Protein AF-A0A2U0DMU9-F1 (afdb_monomer_lite)

pLDDT: mean 83.04, std 21.45, range [29.52, 97.5]

Radius of gyration: 22.38 Å; chains: 1; bounding box: 62×40×56 Å

Structure (mmCIF, N/CA/C/O backbone):
data_AF-A0A2U0DMU9-F1
#
_entry.id   AF-A0A2U0DMU9-F1
#
loop_
_atom_site.group_PDB
_atom_site.id
_atom_site.type_symbol
_atom_site.label_atom_id
_atom_site.label_alt_id
_atom_site.label_comp_id
_atom_site.label_asym_id
_atom_site.label_entity_id
_atom_site.label_seq_id
_atom_site.pdbx_PDB_ins_code
_atom_site.Cartn_x
_atom_site.Cartn_y
_atom_site.Cartn_z
_atom_site.occupancy
_atom_site.B_iso_or_equiv
_atom_site.auth_seq_id
_atom_site.auth_comp_id
_atom_site.auth_asym_id
_atom_site.auth_atom_id
_atom_site.pdbx_PDB_model_num
ATOM 1 N N . GLY A 1 1 ? 37.011 -25.605 -35.770 1.00 35.56 1 GLY A N 1
ATOM 2 C CA . GLY A 1 1 ? 36.265 -25.852 -34.525 1.00 35.56 1 GLY A CA 1
ATOM 3 C C . GLY A 1 1 ? 36.985 -25.134 -33.415 1.00 35.56 1 GLY A C 1
ATOM 4 O O . GLY A 1 1 ? 38.163 -25.400 -33.237 1.00 35.56 1 GLY A O 1
ATOM 5 N N . TYR A 1 2 ? 36.335 -24.171 -32.766 1.00 34.22 2 TYR A N 1
ATOM 6 C CA . TYR A 1 2 ? 36.940 -23.423 -31.664 1.00 34.22 2 TYR A CA 1
ATOM 7 C C . TYR A 1 2 ? 36.735 -24.189 -30.354 1.00 34.22 2 TYR A C 1
ATOM 9 O O . TYR A 1 2 ? 35.626 -24.625 -30.053 1.00 34.22 2 TYR A O 1
ATOM 17 N N . ASP A 1 3 ? 37.831 -24.397 -29.630 1.00 36.53 3 ASP A N 1
ATOM 18 C CA . ASP A 1 3 ? 37.903 -25.133 -28.372 1.00 36.53 3 ASP A CA 1
ATOM 19 C C . ASP A 1 3 ? 37.409 -24.248 -27.211 1.00 36.53 3 ASP A C 1
ATOM 21 O O . ASP A 1 3 ? 38.023 -23.239 -26.862 1.00 36.53 3 ASP A O 1
ATOM 25 N N . TYR A 1 4 ? 36.263 -24.615 -26.631 1.00 40.12 4 TYR A N 1
ATOM 26 C CA . TYR A 1 4 ? 35.601 -23.903 -25.530 1.00 40.12 4 TYR A CA 1
ATOM 27 C C . TYR A 1 4 ? 36.125 -24.300 -24.132 1.00 40.12 4 TYR A C 1
ATOM 29 O O . TYR A 1 4 ? 35.563 -23.880 -23.114 1.00 40.12 4 TYR A O 1
ATOM 37 N N . SER A 1 5 ? 37.196 -25.094 -24.035 1.00 41.69 5 SER A N 1
ATOM 38 C CA . SER A 1 5 ? 37.682 -25.619 -22.749 1.00 41.69 5 SER A CA 1
ATOM 39 C C . SER A 1 5 ? 38.296 -24.556 -21.819 1.00 41.69 5 SER A C 1
ATOM 41 O O . SER A 1 5 ? 38.184 -24.680 -20.596 1.00 41.69 5 SER A O 1
ATOM 43 N N . CYS A 1 6 ? 38.843 -23.456 -22.350 1.00 39.09 6 CYS A N 1
ATOM 44 C CA . CYS A 1 6 ? 39.492 -22.415 -21.536 1.00 39.09 6 CYS A CA 1
ATOM 45 C C . CYS A 1 6 ? 38.524 -21.423 -20.854 1.00 39.09 6 CYS A C 1
ATOM 47 O O . CYS A 1 6 ? 38.849 -20.882 -19.795 1.00 39.09 6 CYS A O 1
ATOM 49 N N . ILE A 1 7 ? 37.314 -21.208 -21.388 1.00 41.78 7 ILE A N 1
ATOM 50 C CA . ILE A 1 7 ? 36.346 -20.240 -20.821 1.00 41.78 7 ILE A CA 1
ATOM 51 C C . ILE A 1 7 ? 35.719 -20.782 -19.524 1.00 41.78 7 ILE A C 1
ATOM 53 O O . ILE A 1 7 ? 35.515 -20.045 -18.554 1.00 41.78 7 ILE A O 1
ATOM 57 N N . ASN A 1 8 ? 35.514 -22.100 -19.446 1.00 35.72 8 ASN A N 1
ATOM 58 C CA . ASN A 1 8 ? 34.919 -22.744 -18.275 1.00 35.72 8 ASN A CA 1
ATOM 59 C C . ASN A 1 8 ? 35.815 -22.708 -17.025 1.00 35.72 8 ASN A C 1
ATOM 61 O O . ASN A 1 8 ? 35.301 -22.758 -15.904 1.00 35.72 8 ASN A O 1
ATOM 65 N N . HIS A 1 9 ? 37.139 -22.585 -17.177 1.00 34.91 9 HIS A N 1
ATOM 66 C CA . HIS A 1 9 ? 38.048 -22.537 -16.027 1.00 34.91 9 HIS A CA 1
ATOM 67 C C . HIS A 1 9 ? 38.141 -21.133 -15.402 1.00 34.91 9 HIS A C 1
ATOM 69 O O . HIS A 1 9 ? 38.275 -21.010 -14.182 1.00 34.91 9 HIS A O 1
ATOM 75 N N . PHE A 1 10 ? 37.992 -20.069 -16.202 1.00 32.53 10 PHE A N 1
ATOM 76 C CA . PHE A 1 10 ? 38.046 -18.688 -15.704 1.00 32.53 10 PHE A CA 1
ATOM 77 C C . PHE A 1 10 ? 36.737 -18.267 -15.010 1.00 32.53 10 PHE A C 1
ATOM 79 O O . PHE A 1 10 ? 36.776 -17.669 -13.931 1.00 32.53 10 PHE A O 1
ATOM 86 N N . CYS A 1 11 ? 35.576 -18.677 -15.541 1.00 35.28 11 CYS A N 1
ATOM 87 C CA . CYS A 1 11 ? 34.280 -18.428 -14.894 1.00 35.28 11 CYS A CA 1
ATOM 88 C C . CYS A 1 11 ? 34.120 -19.168 -13.554 1.00 35.28 11 CYS A C 1
ATOM 90 O O . CYS A 1 11 ? 33.523 -18.620 -12.628 1.00 35.28 11 CYS A O 1
ATOM 92 N N . ARG A 1 12 ? 34.706 -20.366 -13.395 1.00 33.47 12 ARG A N 1
ATOM 93 C CA . ARG A 1 12 ? 34.599 -21.150 -12.146 1.00 33.47 12 ARG A CA 1
ATOM 94 C C . ARG A 1 12 ? 35.494 -20.668 -11.002 1.00 33.47 12 ARG A C 1
ATOM 96 O O . ARG A 1 12 ? 35.211 -20.992 -9.849 1.00 33.47 12 ARG A O 1
ATOM 103 N N . ARG A 1 13 ? 36.568 -19.916 -11.277 1.00 31.23 13 ARG A N 1
ATOM 104 C CA . ARG A 1 13 ? 37.437 -19.368 -10.215 1.00 31.23 13 ARG A CA 1
ATOM 105 C C . ARG A 1 13 ? 36.898 -18.057 -9.644 1.00 31.23 13 ARG A C 1
ATOM 107 O O . ARG A 1 13 ? 36.863 -17.919 -8.424 1.00 31.23 13 ARG A O 1
ATOM 114 N N . LYS A 1 14 ? 36.365 -17.152 -10.477 1.00 32.75 14 LYS A N 1
ATOM 115 C CA . LYS A 1 14 ? 35.711 -15.930 -9.969 1.00 32.75 14 LYS A CA 1
ATOM 116 C C . LYS A 1 14 ? 34.380 -16.197 -9.262 1.00 32.75 14 LYS A C 1
ATOM 118 O O . LYS A 1 14 ? 34.041 -15.436 -8.368 1.00 32.75 14 LYS A O 1
ATOM 123 N N . SER A 1 15 ? 33.678 -17.288 -9.581 1.00 35.97 15 SER A N 1
ATOM 124 C CA . SER A 1 15 ? 32.441 -17.669 -8.883 1.00 35.97 15 SER A CA 1
ATOM 125 C C . SER A 1 15 ? 32.665 -18.379 -7.543 1.00 35.97 15 SER A C 1
ATOM 127 O O . SER A 1 15 ? 31.708 -18.599 -6.817 1.00 35.97 15 SER A O 1
ATOM 129 N N . ARG A 1 16 ? 33.892 -18.796 -7.201 1.00 30.25 16 ARG A N 1
ATOM 130 C CA . ARG A 1 16 ? 34.174 -19.438 -5.901 1.00 30.25 16 ARG A CA 1
ATOM 131 C C . ARG A 1 16 ? 34.699 -18.459 -4.860 1.00 30.25 16 ARG A C 1
ATOM 133 O O . ARG A 1 16 ? 34.410 -18.634 -3.682 1.00 30.25 16 ARG A O 1
ATOM 140 N N . GLN A 1 17 ? 35.408 -17.414 -5.283 1.00 30.95 17 GLN A N 1
ATOM 141 C CA . GLN A 1 17 ? 35.994 -16.443 -4.357 1.00 30.95 17 GLN A CA 1
ATOM 142 C C . GLN A 1 17 ? 34.991 -15.379 -3.882 1.00 30.95 17 GLN A C 1
ATOM 144 O O . GLN A 1 17 ? 35.136 -14.859 -2.784 1.00 30.95 17 GLN A O 1
ATOM 149 N N . SER A 1 18 ? 33.929 -15.111 -4.651 1.00 33.50 18 SER A N 1
ATOM 150 C CA . SER A 1 18 ? 32.821 -14.235 -4.235 1.00 33.50 18 SER A CA 1
ATOM 151 C C . SER A 1 18 ? 31.743 -14.940 -3.401 1.00 33.50 18 SER A C 1
ATOM 153 O O . SER A 1 18 ? 30.932 -14.269 -2.775 1.00 33.50 18 SER A O 1
ATOM 155 N N . PHE A 1 19 ? 31.745 -16.276 -3.340 1.00 33.12 19 PHE A N 1
ATOM 156 C CA . PHE A 1 19 ? 30.762 -17.056 -2.575 1.00 33.12 19 PHE A CA 1
ATOM 157 C C . PHE A 1 19 ? 31.240 -17.466 -1.175 1.00 33.12 19 PHE A C 1
ATOM 159 O O . PHE A 1 19 ? 30.436 -17.922 -0.368 1.00 33.12 19 PHE A O 1
ATOM 166 N N . GLN A 1 20 ? 32.524 -17.290 -0.846 1.00 29.52 20 GLN A N 1
ATOM 167 C CA . GLN A 1 20 ? 33.054 -17.660 0.475 1.00 29.52 20 GLN A CA 1
ATOM 168 C C . GLN A 1 20 ? 32.792 -16.625 1.584 1.00 29.52 20 GLN A C 1
ATOM 170 O O . GLN A 1 20 ? 33.013 -16.948 2.747 1.00 29.52 20 GLN A O 1
ATOM 175 N N . ASN A 1 21 ? 32.240 -15.452 1.253 1.00 29.77 21 ASN A N 1
ATOM 176 C CA . ASN A 1 21 ? 31.823 -14.440 2.235 1.00 29.77 21 ASN A CA 1
ATOM 177 C C . ASN A 1 21 ? 30.310 -14.423 2.517 1.00 29.77 21 ASN A C 1
ATOM 179 O O . ASN A 1 21 ? 29.848 -13.583 3.278 1.00 29.77 21 ASN A O 1
ATOM 183 N N . ILE A 1 22 ? 29.529 -15.362 1.971 1.00 39.53 22 ILE A N 1
ATOM 184 C CA . ILE A 1 22 ? 28.101 -15.506 2.300 1.00 39.53 22 ILE A CA 1
ATOM 185 C C . ILE A 1 22 ? 27.974 -16.537 3.433 1.00 39.53 22 ILE A C 1
ATOM 187 O O . ILE A 1 22 ? 27.483 -17.648 3.254 1.00 39.53 22 ILE A O 1
ATOM 191 N N . LYS A 1 23 ? 28.527 -16.190 4.599 1.00 29.75 23 LYS A N 1
ATOM 192 C CA . LYS A 1 23 ? 28.320 -16.899 5.876 1.00 29.75 23 LYS A CA 1
ATOM 193 C C . LYS A 1 23 ? 27.474 -16.076 6.855 1.00 29.75 23 LYS A C 1
ATOM 195 O O . LYS A 1 23 ? 27.536 -16.290 8.057 1.00 29.75 23 LYS A O 1
ATOM 200 N N . GLU A 1 24 ? 26.642 -15.191 6.330 1.00 37.12 24 GLU A N 1
ATOM 201 C CA . GLU A 1 24 ? 25.492 -14.639 7.036 1.00 37.12 24 GLU A CA 1
ATOM 202 C C . GLU A 1 24 ? 24.273 -15.052 6.222 1.00 37.12 24 GLU A C 1
ATOM 204 O O . GLU A 1 24 ? 24.233 -14.852 5.006 1.00 37.12 24 GLU A O 1
ATOM 209 N N . VAL A 1 25 ? 23.323 -15.735 6.854 1.00 36.03 25 VAL A N 1
ATOM 210 C CA . VAL A 1 25 ? 22.085 -16.170 6.208 1.00 36.03 25 VAL A CA 1
ATOM 211 C C . VAL A 1 25 ? 21.267 -14.913 5.916 1.00 36.03 25 VAL A C 1
ATOM 213 O O . VAL A 1 25 ? 20.455 -14.483 6.725 1.00 36.03 25 VAL A O 1
ATOM 216 N N . GLY A 1 26 ? 21.539 -14.276 4.779 1.00 36.50 26 GLY A N 1
ATOM 217 C CA . GLY A 1 26 ? 20.763 -13.153 4.275 1.00 36.50 26 GLY A CA 1
ATOM 218 C C . GLY A 1 26 ? 19.393 -13.657 3.845 1.00 36.50 26 GLY A C 1
ATOM 219 O O . GLY A 1 26 ? 19.214 -14.077 2.702 1.00 36.50 26 GLY A O 1
ATOM 220 N N . PHE A 1 27 ? 18.436 -13.665 4.772 1.00 47.06 27 PHE A N 1
ATOM 221 C CA . PHE A 1 27 ? 17.029 -13.880 4.460 1.00 47.06 27 PHE A CA 1
ATOM 222 C C . PHE A 1 27 ? 16.560 -12.738 3.553 1.00 47.06 27 PHE A C 1
ATOM 224 O O . PHE A 1 27 ? 16.610 -11.569 3.931 1.00 47.06 27 PHE A O 1
ATOM 231 N N . LEU A 1 28 ? 16.142 -13.068 2.329 1.00 43.94 28 LEU A N 1
ATOM 232 C CA . LEU A 1 28 ? 15.585 -12.077 1.414 1.00 43.94 28 LEU A CA 1
ATOM 233 C C . LEU A 1 28 ? 14.211 -11.639 1.944 1.00 43.94 28 LEU A C 1
ATOM 235 O O . LEU A 1 28 ? 13.359 -12.509 2.163 1.00 43.94 28 LEU A O 1
ATOM 239 N N . PRO A 1 29 ? 13.968 -10.328 2.129 1.00 55.81 29 PRO A N 1
ATOM 240 C CA . PRO A 1 29 ? 12.657 -9.836 2.519 1.00 55.81 29 PRO A CA 1
ATOM 241 C C . PRO A 1 29 ? 11.646 -10.268 1.462 1.00 55.81 29 PRO A C 1
ATOM 243 O O . PRO A 1 29 ? 11.764 -9.938 0.280 1.00 55.81 29 PRO A O 1
ATOM 246 N N . THR A 1 30 ? 10.683 -11.077 1.882 1.00 67.75 30 THR A N 1
ATOM 247 C CA . THR A 1 30 ? 9.668 -11.633 0.994 1.00 67.75 30 THR A CA 1
ATOM 248 C C . THR A 1 30 ? 8.505 -10.658 0.976 1.00 67.75 30 THR A C 1
ATOM 250 O O . THR A 1 30 ? 7.847 -10.431 1.989 1.00 67.75 30 THR A O 1
ATOM 253 N N . MET A 1 31 ? 8.320 -10.023 -0.176 1.00 73.56 31 MET A N 1
ATOM 254 C CA . MET A 1 31 ? 7.371 -8.938 -0.379 1.00 73.56 31 MET A CA 1
ATOM 255 C C . MET A 1 31 ? 6.352 -9.389 -1.429 1.00 73.56 31 MET A C 1
ATOM 257 O O . MET A 1 31 ? 6.730 -9.956 -2.455 1.00 73.56 31 MET A O 1
ATOM 261 N N . THR A 1 32 ? 5.065 -9.180 -1.168 1.00 81.00 32 THR A N 1
ATOM 262 C CA . THR A 1 32 ? 3.963 -9.608 -2.036 1.00 81.00 32 THR A CA 1
ATOM 263 C C . THR A 1 32 ? 3.074 -8.433 -2.409 1.00 81.00 32 THR A C 1
ATOM 265 O O . THR A 1 32 ? 2.919 -7.490 -1.644 1.00 81.00 32 THR A O 1
ATOM 268 N N . THR A 1 33 ? 2.452 -8.481 -3.580 1.00 85.88 33 THR A N 1
ATOM 269 C CA . THR A 1 33 ? 1.423 -7.505 -3.950 1.00 85.88 33 THR A CA 1
ATOM 270 C C . THR A 1 33 ? 0.041 -8.044 -3.572 1.00 85.88 33 THR A C 1
ATOM 272 O O . THR A 1 33 ? -0.258 -9.186 -3.937 1.00 85.88 33 THR A O 1
ATOM 275 N N . PRO A 1 34 ? -0.836 -7.259 -2.923 1.00 86.06 34 PRO A N 1
ATOM 276 C CA . PRO A 1 34 ? -2.145 -7.750 -2.483 1.00 86.06 34 PRO A CA 1
ATOM 277 C C . PRO A 1 34 ? -3.110 -7.999 -3.648 1.00 86.06 34 PRO A C 1
ATOM 279 O O . PRO A 1 34 ? -3.974 -8.872 -3.576 1.00 86.06 34 PRO A O 1
ATOM 282 N N . ASN A 1 35 ? -2.961 -7.246 -4.742 1.00 91.19 35 ASN A N 1
ATOM 283 C CA . ASN A 1 35 ? -3.812 -7.377 -5.921 1.00 91.19 35 ASN A CA 1
ATOM 284 C C . ASN A 1 35 ? -3.177 -8.273 -7.002 1.00 91.19 35 ASN A C 1
ATOM 286 O O . ASN A 1 35 ? -1.952 -8.259 -7.169 1.00 91.19 35 ASN A O 1
ATOM 290 N N . PRO A 1 36 ? -3.982 -9.021 -7.781 1.00 90.81 36 PRO A N 1
ATOM 291 C CA . PRO A 1 36 ? -3.480 -9.866 -8.861 1.00 90.81 36 PRO A CA 1
ATOM 292 C C . PRO A 1 36 ? -2.861 -9.033 -9.991 1.00 90.81 36 PRO A C 1
ATOM 294 O O . PRO A 1 36 ? -3.484 -8.099 -10.511 1.00 90.81 36 PRO A O 1
ATOM 297 N N . ARG A 1 37 ? -1.642 -9.407 -10.391 1.00 91.62 37 ARG A N 1
ATOM 298 C CA . ARG A 1 37 ? -0.903 -8.770 -11.488 1.00 91.62 37 ARG A CA 1
ATOM 299 C C . ARG A 1 37 ? -1.407 -9.234 -12.850 1.00 91.62 37 ARG A C 1
ATOM 301 O O . ARG A 1 37 ? -1.797 -10.390 -13.011 1.00 91.62 37 ARG A O 1
ATOM 308 N N . ASP A 1 38 ? -1.337 -8.345 -13.835 1.00 94.38 38 ASP A N 1
ATOM 309 C CA . ASP A 1 38 ? -1.658 -8.652 -15.228 1.00 94.38 38 ASP A CA 1
ATOM 310 C C . ASP A 1 38 ? -0.393 -8.641 -16.089 1.00 94.38 38 ASP A C 1
ATOM 312 O O . ASP A 1 38 ? 0.053 -7.604 -16.583 1.00 94.38 38 ASP A O 1
ATOM 316 N N . LEU A 1 39 ? 0.197 -9.824 -16.269 1.00 94.56 39 LEU A N 1
ATOM 317 C CA . LEU A 1 39 ? 1.423 -9.982 -17.052 1.00 94.56 39 LEU A CA 1
ATOM 318 C C . LEU A 1 39 ? 1.210 -9.720 -18.547 1.00 94.56 39 LEU A C 1
ATOM 320 O O . LEU A 1 39 ? 2.156 -9.331 -19.235 1.00 94.56 39 LEU A O 1
ATOM 324 N N . HIS A 1 40 ? -0.008 -9.918 -19.058 1.00 96.12 40 HIS A N 1
ATOM 325 C CA . HIS A 1 40 ? -0.306 -9.666 -20.463 1.00 96.12 40 HIS A CA 1
ATOM 326 C C . HIS A 1 40 ? -0.283 -8.162 -20.740 1.00 96.12 40 HIS A C 1
ATOM 328 O O . HIS A 1 40 ? 0.478 -7.703 -21.595 1.00 96.12 40 HIS A O 1
ATOM 334 N N . ASN A 1 41 ? -1.026 -7.386 -19.948 1.00 96.12 41 ASN A N 1
ATOM 335 C CA . ASN A 1 41 ? -1.024 -5.929 -20.054 1.00 96.12 41 ASN A CA 1
ATOM 336 C C . ASN A 1 41 ? 0.348 -5.328 -19.719 1.00 96.12 41 ASN A C 1
ATOM 338 O O . ASN A 1 41 ? 0.814 -4.448 -20.444 1.00 96.12 41 ASN A O 1
ATOM 342 N N . ALA A 1 42 ? 1.053 -5.855 -18.711 1.00 96.25 42 ALA A N 1
ATOM 343 C CA . ALA A 1 42 ? 2.416 -5.421 -18.400 1.00 96.25 42 ALA A CA 1
ATOM 344 C C . ALA A 1 42 ? 3.363 -5.604 -19.601 1.00 96.25 42 ALA A C 1
ATOM 346 O O . ALA A 1 42 ? 4.168 -4.721 -19.897 1.00 96.25 42 ALA A O 1
ATOM 347 N N . SER A 1 43 ? 3.239 -6.718 -20.333 1.00 96.88 43 SER A N 1
ATOM 348 C CA . SER A 1 43 ? 4.043 -6.987 -21.535 1.00 96.88 43 SER A CA 1
ATOM 349 C C . SER A 1 43 ? 3.718 -6.020 -22.678 1.00 96.88 43 SER A C 1
ATOM 351 O O . SER A 1 43 ? 4.625 -5.538 -23.358 1.00 96.88 43 SER A O 1
ATOM 353 N N . LEU A 1 44 ? 2.434 -5.698 -22.880 1.00 97.50 44 LEU A N 1
ATOM 354 C CA . LEU A 1 44 ? 1.998 -4.714 -23.877 1.00 97.50 44 LEU A CA 1
ATOM 355 C C . LEU A 1 44 ? 2.543 -3.314 -23.560 1.00 97.50 44 LEU A C 1
ATOM 357 O O . LEU A 1 44 ? 3.081 -2.644 -24.445 1.00 97.50 44 LEU A O 1
ATOM 361 N N . PHE A 1 45 ? 2.467 -2.889 -22.296 1.00 97.19 45 PHE A N 1
ATOM 362 C CA . PHE A 1 45 ? 3.029 -1.612 -21.856 1.00 97.19 45 PHE A CA 1
ATOM 363 C C . PHE A 1 45 ? 4.552 -1.578 -21.967 1.00 97.19 45 PHE A C 1
ATOM 365 O O . PHE A 1 45 ? 5.102 -0.567 -22.396 1.00 97.19 45 PHE A O 1
ATOM 372 N N . LEU A 1 46 ? 5.233 -2.691 -21.688 1.00 97.44 46 LEU A N 1
ATOM 373 C CA . LEU A 1 46 ? 6.682 -2.788 -21.853 1.00 97.44 46 LEU A CA 1
ATOM 374 C C . LEU A 1 46 ? 7.092 -2.553 -23.308 1.00 97.44 46 LEU A C 1
ATOM 376 O O . LEU A 1 46 ? 7.998 -1.764 -23.576 1.00 97.44 46 LEU A O 1
ATOM 380 N N . MET A 1 47 ? 6.404 -3.202 -24.252 1.00 97.19 47 MET A N 1
ATOM 381 C CA . MET A 1 47 ? 6.660 -3.004 -25.681 1.00 97.19 47 MET A CA 1
ATOM 382 C C . MET A 1 47 ? 6.439 -1.551 -26.100 1.00 97.19 47 MET A C 1
ATOM 384 O O . MET A 1 47 ? 7.260 -0.999 -26.839 1.00 97.19 47 MET A O 1
ATOM 388 N N . LYS A 1 48 ? 5.367 -0.919 -25.609 1.00 97.00 48 LYS A N 1
ATOM 389 C CA . LYS A 1 48 ? 5.074 0.492 -25.874 1.00 97.00 48 LYS A CA 1
ATOM 390 C C . LYS A 1 48 ? 6.196 1.407 -25.366 1.00 97.00 48 LYS A C 1
ATOM 392 O O . LYS A 1 48 ? 6.759 2.159 -26.157 1.00 97.00 48 LYS A O 1
ATOM 397 N N . GLU A 1 49 ? 6.560 1.303 -24.090 1.00 95.62 49 GLU A N 1
ATOM 398 C CA . GLU A 1 49 ? 7.575 2.151 -23.445 1.00 95.62 49 GLU A CA 1
ATOM 399 C C . GLU A 1 49 ? 8.958 2.013 -24.096 1.00 95.62 49 GLU A C 1
ATOM 401 O O . GLU A 1 49 ? 9.635 3.008 -24.365 1.00 95.62 49 GLU A O 1
ATOM 406 N N . ILE A 1 50 ? 9.373 0.778 -24.409 1.00 95.75 50 ILE A N 1
ATOM 407 C CA . ILE A 1 50 ? 10.634 0.531 -25.122 1.00 95.75 50 ILE A CA 1
ATOM 408 C C . ILE A 1 50 ? 10.593 1.186 -26.506 1.00 95.75 50 ILE A C 1
ATOM 410 O O . ILE A 1 50 ? 11.532 1.891 -26.875 1.00 95.75 50 ILE A O 1
ATOM 414 N N . SER A 1 51 ? 9.508 0.987 -27.260 1.00 95.94 51 SER A N 1
ATOM 415 C CA . SER A 1 51 ? 9.370 1.552 -28.607 1.00 95.94 51 SER A CA 1
ATOM 416 C C . SER A 1 51 ? 9.430 3.081 -28.587 1.00 95.94 51 SER A C 1
ATOM 418 O O . SER A 1 51 ? 10.158 3.678 -29.379 1.00 95.94 51 SER A O 1
ATOM 420 N N . GLU A 1 52 ? 8.724 3.724 -27.652 1.00 95.50 52 GLU A N 1
ATOM 421 C CA . GLU A 1 52 ? 8.731 5.183 -27.498 1.00 95.50 52 GLU A CA 1
ATOM 422 C C . GLU A 1 52 ? 10.126 5.730 -27.179 1.00 95.50 52 GLU A C 1
ATOM 424 O O . GLU A 1 52 ? 10.564 6.716 -27.783 1.00 95.50 52 GLU A O 1
ATOM 429 N N . LYS A 1 53 ? 10.854 5.082 -26.264 1.00 94.81 53 LYS A N 1
ATOM 430 C CA . LYS A 1 53 ? 12.217 5.487 -25.900 1.00 94.81 53 LYS A CA 1
ATOM 431 C C . LYS A 1 53 ? 13.197 5.331 -27.064 1.00 94.81 53 LYS A C 1
ATOM 433 O O . LYS A 1 53 ? 13.992 6.239 -27.311 1.00 94.81 53 LYS A O 1
ATOM 438 N N . LEU A 1 54 ? 13.086 4.250 -27.840 1.00 94.19 54 LEU A N 1
ATOM 439 C CA . LEU A 1 54 ? 13.901 4.040 -29.042 1.00 94.19 54 LEU A CA 1
ATOM 440 C C . LEU 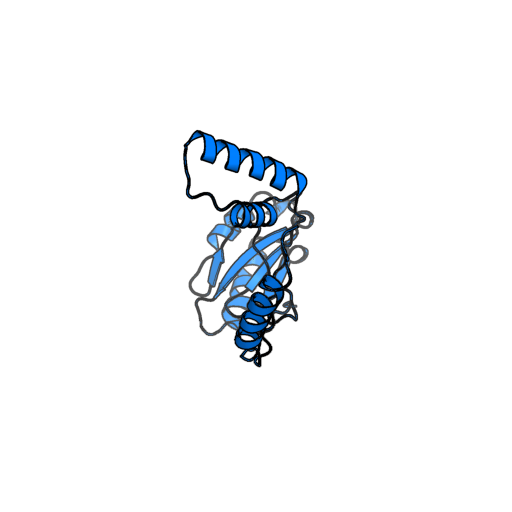A 1 54 ? 13.633 5.100 -30.119 1.00 94.19 54 LEU A C 1
ATOM 442 O O . LEU A 1 54 ? 14.581 5.646 -30.684 1.00 94.19 54 LEU A O 1
ATOM 446 N N . ILE A 1 55 ? 12.364 5.447 -30.369 1.00 96.31 55 ILE A N 1
ATOM 447 C CA . ILE A 1 55 ? 11.988 6.514 -31.317 1.00 96.31 55 ILE A CA 1
ATOM 448 C C . ILE A 1 55 ? 12.606 7.855 -30.899 1.00 96.31 55 ILE A C 1
ATOM 450 O O . ILE A 1 55 ? 13.099 8.606 -31.742 1.00 96.31 55 ILE A O 1
ATOM 454 N N . ARG A 1 56 ? 12.634 8.139 -29.592 1.00 96.25 56 ARG A N 1
ATOM 455 C CA . ARG A 1 56 ? 13.252 9.348 -29.021 1.00 96.25 56 ARG A CA 1
ATOM 456 C C . ARG A 1 56 ? 14.784 9.307 -28.994 1.00 96.25 56 ARG A C 1
ATOM 458 O O . ARG A 1 56 ? 15.392 10.297 -28.594 1.00 96.25 56 ARG A O 1
ATOM 465 N N . LYS A 1 57 ? 15.409 8.204 -29.42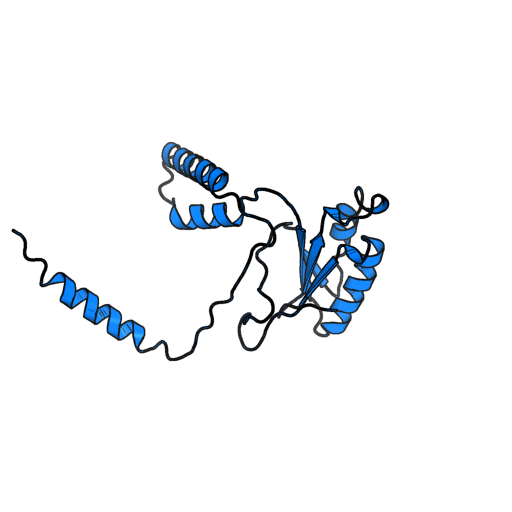8 1.00 93.44 57 LYS A N 1
ATOM 466 C CA . LYS A 1 57 ? 16.859 7.953 -29.325 1.00 93.44 57 LYS A CA 1
ATOM 467 C C . LYS A 1 57 ? 17.381 8.070 -27.885 1.00 93.44 57 LYS A C 1
ATOM 469 O O . LYS A 1 57 ? 18.530 8.454 -27.666 1.00 93.44 57 LYS A O 1
ATOM 474 N N . ASP A 1 58 ? 16.534 7.744 -26.910 1.00 91.00 58 ASP A N 1
ATOM 475 C CA . ASP A 1 58 ? 16.931 7.616 -25.511 1.00 91.00 58 ASP A CA 1
ATOM 476 C C . ASP A 1 58 ? 17.700 6.300 -25.355 1.00 91.00 58 ASP A C 1
ATOM 478 O O . ASP A 1 58 ? 17.120 5.220 -25.423 1.00 91.00 58 ASP A O 1
ATOM 482 N N . ASN A 1 59 ? 19.019 6.387 -25.182 1.00 84.75 59 ASN A N 1
ATOM 483 C CA . ASN A 1 59 ? 19.888 5.218 -25.031 1.00 84.75 59 ASN A CA 1
ATOM 484 C C . ASN A 1 59 ? 20.013 4.745 -23.572 1.00 84.75 59 ASN A C 1
ATOM 486 O O . ASN A 1 59 ? 20.674 3.741 -23.316 1.00 84.75 59 ASN A O 1
ATOM 490 N N . ALA A 1 60 ? 19.388 5.433 -22.608 1.00 89.00 60 ALA A N 1
ATOM 491 C CA . ALA A 1 60 ? 19.462 5.100 -21.184 1.00 89.00 60 ALA A CA 1
ATOM 492 C C . ALA A 1 60 ? 18.409 4.056 -20.749 1.00 89.00 60 ALA A C 1
ATOM 494 O O . ALA A 1 60 ? 18.047 3.968 -19.574 1.00 89.00 60 ALA A O 1
ATOM 495 N N . ILE A 1 61 ? 17.886 3.258 -21.686 1.00 88.44 61 ILE A N 1
ATOM 496 C CA . ILE A 1 61 ? 16.857 2.254 -21.399 1.00 88.44 61 ILE A CA 1
ATOM 497 C C . ILE A 1 61 ? 17.478 1.079 -20.640 1.00 88.44 61 ILE A C 1
ATOM 499 O O . ILE A 1 61 ? 18.421 0.450 -21.115 1.00 88.44 61 ILE A O 1
ATOM 503 N N . ASN A 1 62 ? 16.881 0.720 -19.503 1.00 93.81 62 ASN A N 1
ATOM 504 C CA . ASN A 1 62 ? 17.108 -0.558 -18.833 1.00 93.81 62 ASN A CA 1
ATOM 505 C C . ASN A 1 62 ? 15.828 -1.413 -18.935 1.00 93.81 62 ASN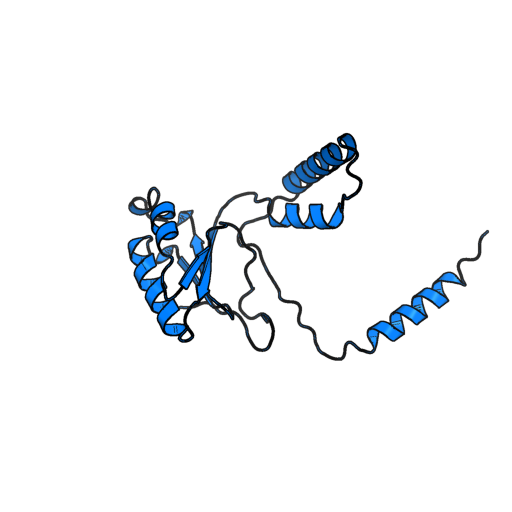 A C 1
ATOM 507 O O . ASN A 1 62 ? 14.942 -1.286 -18.083 1.00 93.81 62 ASN A O 1
ATOM 511 N N . PRO A 1 63 ? 15.700 -2.269 -19.970 1.00 92.06 63 PRO A N 1
ATOM 512 C CA . PRO A 1 63 ? 14.488 -3.055 -20.204 1.00 92.06 63 PRO A CA 1
ATOM 513 C C . PRO A 1 63 ? 14.138 -3.992 -19.048 1.00 92.06 63 PRO A C 1
ATOM 515 O O . PRO A 1 63 ? 12.964 -4.239 -18.794 1.00 92.06 63 PRO A O 1
ATOM 518 N N . HIS A 1 64 ? 15.145 -4.494 -18.330 1.00 94.44 64 HIS A N 1
ATOM 519 C CA . HIS A 1 64 ? 14.945 -5.406 -17.210 1.00 94.44 64 HIS A CA 1
ATOM 520 C C . HIS A 1 64 ? 14.245 -4.711 -16.036 1.00 94.44 64 HIS A C 1
ATOM 522 O O . HIS A 1 64 ? 13.201 -5.170 -15.579 1.00 94.44 64 HIS A O 1
ATOM 528 N N . THR A 1 65 ? 14.773 -3.570 -15.581 1.00 92.88 65 THR A N 1
ATOM 529 C CA . THR A 1 65 ? 14.145 -2.792 -14.499 1.00 92.88 65 THR A CA 1
ATOM 530 C C . THR A 1 65 ? 12.757 -2.300 -14.899 1.00 92.88 65 THR A C 1
ATOM 532 O O . THR A 1 65 ? 11.834 -2.336 -14.089 1.00 92.88 65 THR A O 1
ATOM 535 N N . LEU A 1 66 ? 12.590 -1.892 -16.160 1.00 94.25 66 LEU A N 1
ATOM 536 C CA . LEU A 1 66 ? 11.296 -1.469 -16.689 1.00 94.25 66 LEU A CA 1
ATOM 537 C C . LEU A 1 66 ? 10.264 -2.606 -16.654 1.00 94.25 66 LEU A C 1
ATOM 539 O O . LEU A 1 66 ? 9.143 -2.395 -16.197 1.00 94.25 66 LEU A O 1
ATOM 543 N N . ALA A 1 67 ? 10.649 -3.811 -17.083 1.00 95.19 67 ALA A N 1
ATOM 544 C CA . ALA A 1 67 ? 9.785 -4.985 -17.034 1.00 95.19 67 ALA A CA 1
ATOM 545 C C . ALA A 1 67 ? 9.366 -5.322 -15.597 1.00 95.19 67 ALA A C 1
ATOM 547 O O . ALA A 1 67 ? 8.181 -5.528 -15.343 1.00 95.19 67 ALA A O 1
ATOM 548 N N . LEU A 1 68 ? 10.312 -5.322 -14.650 1.00 92.38 68 LEU A N 1
ATOM 549 C CA . LEU A 1 68 ? 10.016 -5.582 -13.239 1.00 92.38 68 LEU A CA 1
ATOM 550 C C . LEU A 1 68 ? 9.036 -4.556 -12.662 1.00 92.38 68 LEU A C 1
ATOM 552 O O . LEU A 1 68 ? 8.051 -4.947 -12.039 1.00 92.38 68 LEU A O 1
ATOM 556 N N . ASN A 1 69 ? 9.258 -3.268 -12.929 1.00 91.31 69 ASN A N 1
ATOM 557 C CA . ASN A 1 69 ? 8.365 -2.209 -12.467 1.00 91.31 69 ASN A CA 1
ATOM 558 C C . ASN A 1 69 ? 6.950 -2.360 -13.050 1.00 91.31 69 ASN A C 1
ATOM 560 O O . ASN A 1 69 ? 5.961 -2.249 -12.330 1.00 91.31 69 ASN A O 1
ATOM 564 N N . LEU A 1 70 ? 6.831 -2.663 -14.346 1.00 94.06 70 LEU A N 1
ATOM 565 C CA . LEU A 1 70 ? 5.529 -2.858 -14.990 1.00 94.06 70 LEU A CA 1
ATOM 566 C C . LEU A 1 70 ? 4.794 -4.089 -14.457 1.00 94.06 70 LEU A C 1
ATOM 568 O O . LEU A 1 70 ? 3.589 -4.018 -14.231 1.00 94.06 70 LEU A O 1
ATOM 572 N N . ILE A 1 71 ? 5.499 -5.194 -14.201 1.00 92.38 71 ILE A N 1
ATOM 573 C CA . ILE A 1 71 ? 4.909 -6.382 -13.566 1.00 92.38 71 ILE A CA 1
ATOM 574 C C . ILE A 1 71 ? 4.387 -6.040 -12.169 1.00 92.38 71 ILE A C 1
ATOM 576 O O . ILE A 1 71 ? 3.298 -6.472 -11.796 1.00 92.38 71 ILE A O 1
ATOM 580 N N . GLN A 1 72 ? 5.148 -5.254 -11.407 1.00 88.44 72 GLN A N 1
ATOM 581 C CA . GLN A 1 72 ? 4.774 -4.853 -10.055 1.00 88.44 72 GLN A CA 1
ATOM 582 C C . GLN A 1 72 ? 3.600 -3.879 -10.031 1.00 88.44 72 GLN A C 1
ATOM 584 O O . GLN A 1 72 ? 2.779 -3.984 -9.133 1.00 88.44 72 GLN A O 1
ATOM 589 N N . THR A 1 73 ? 3.474 -2.977 -11.003 1.00 89.12 73 THR A N 1
ATOM 590 C CA . THR A 1 73 ? 2.468 -1.897 -10.986 1.00 89.12 73 THR A CA 1
ATOM 591 C C . THR A 1 73 ? 1.209 -2.201 -11.802 1.00 89.12 73 THR A C 1
ATOM 593 O O . THR A 1 73 ? 0.157 -1.612 -11.554 1.00 89.12 73 THR A O 1
ATOM 596 N N . THR A 1 74 ? 1.265 -3.139 -12.754 1.00 92.38 74 THR A N 1
ATOM 597 C CA . THR A 1 74 ? 0.111 -3.463 -13.608 1.00 92.38 74 THR A CA 1
ATOM 598 C C . THR A 1 74 ? -0.821 -4.456 -12.916 1.00 92.38 74 THR A C 1
ATOM 600 O O . THR A 1 74 ? -0.534 -5.652 -12.815 1.00 92.38 74 THR A O 1
ATOM 603 N N . THR A 1 75 ? -1.976 -3.964 -12.472 1.00 91.56 75 THR A N 1
ATOM 604 C CA . THR A 1 75 ? -3.035 -4.767 -11.845 1.00 91.56 75 THR A CA 1
ATOM 605 C C . THR A 1 75 ? -4.108 -5.188 -12.835 1.00 91.56 75 THR A C 1
ATOM 607 O O . THR A 1 75 ? -4.499 -4.419 -13.707 1.00 91.56 75 THR A O 1
ATOM 610 N N . SER A 1 76 ? -4.640 -6.399 -12.649 1.00 90.12 76 SER A N 1
ATOM 611 C CA . SER A 1 76 ? -5.838 -6.856 -13.367 1.00 90.12 76 SER A CA 1
ATOM 612 C C . SER A 1 76 ? -7.113 -6.278 -12.745 1.00 90.12 76 SER A C 1
ATOM 614 O O . SER A 1 76 ? -7.986 -5.761 -13.436 1.00 90.12 76 SER A O 1
ATOM 616 N N . ARG A 1 77 ? -7.222 -6.358 -11.416 1.00 90.38 77 ARG A N 1
ATOM 617 C CA . ARG A 1 77 ? -8.346 -5.826 -10.639 1.00 90.38 77 ARG A CA 1
ATOM 618 C C . ARG A 1 77 ? -7.867 -5.378 -9.268 1.00 90.38 77 ARG A C 1
ATOM 620 O O . ARG A 1 77 ? -6.934 -5.970 -8.725 1.00 90.38 77 ARG A O 1
ATOM 627 N N . LYS A 1 78 ? -8.536 -4.378 -8.699 1.00 90.62 78 LYS A N 1
ATOM 628 C CA . LYS A 1 78 ? -8.289 -3.908 -7.334 1.00 90.62 78 LYS A CA 1
ATOM 629 C C . LYS A 1 78 ? -9.275 -4.592 -6.393 1.00 90.62 78 LYS A C 1
ATOM 631 O O . LYS A 1 78 ? -10.461 -4.296 -6.436 1.00 90.62 78 LYS A O 1
ATOM 636 N N . ILE A 1 79 ? -8.781 -5.547 -5.611 1.00 93.44 79 ILE A N 1
ATOM 637 C CA . ILE A 1 79 ? -9.534 -6.250 -4.559 1.00 93.44 79 ILE A CA 1
ATOM 638 C C . ILE A 1 79 ? -9.308 -5.537 -3.226 1.00 93.44 79 ILE A C 1
ATOM 640 O O . ILE A 1 79 ? -10.242 -5.312 -2.457 1.00 93.44 79 ILE A O 1
ATOM 644 N N . PHE A 1 80 ? -8.053 -5.167 -2.983 1.00 94.19 80 PHE A N 1
ATOM 645 C CA . PHE A 1 80 ? -7.611 -4.457 -1.802 1.00 94.19 80 PHE A CA 1
ATOM 646 C C . PHE A 1 80 ? -7.079 -3.081 -2.183 1.00 94.19 80 PHE A C 1
ATOM 648 O O . PHE A 1 80 ? -6.463 -2.909 -3.240 1.00 94.19 80 PHE A O 1
ATOM 655 N N . PHE A 1 81 ? -7.293 -2.118 -1.300 1.00 94.00 81 PHE A N 1
ATOM 656 C CA . PHE A 1 81 ? -6.558 -0.866 -1.285 1.00 94.00 81 PHE A CA 1
ATOM 657 C C . PHE A 1 81 ? -5.614 -0.899 -0.092 1.00 94.00 81 PHE A C 1
ATOM 659 O O . PHE A 1 81 ? -6.060 -1.116 1.032 1.00 94.00 81 PHE A O 1
ATOM 666 N N . ASP A 1 82 ? -4.324 -0.730 -0.351 1.00 92.69 82 ASP A N 1
ATOM 667 C CA . ASP A 1 82 ? -3.321 -0.687 0.707 1.00 92.69 82 ASP A CA 1
ATOM 668 C C . ASP A 1 82 ? -3.076 0.751 1.172 1.00 92.69 82 ASP A C 1
ATOM 670 O O . ASP A 1 82 ? -2.850 1.652 0.354 1.00 92.69 82 ASP A O 1
ATOM 674 N N . LEU A 1 83 ? -3.121 0.937 2.488 1.00 94.31 83 LEU A N 1
ATOM 675 C CA . LEU A 1 83 ? -2.632 2.119 3.180 1.00 94.31 83 LEU A CA 1
ATOM 676 C C . LEU A 1 83 ? -1.309 1.769 3.846 1.00 94.31 83 LEU A C 1
ATOM 678 O O . LEU A 1 83 ? -1.245 0.799 4.601 1.00 94.31 83 LEU A O 1
ATOM 682 N N . ASP A 1 84 ? -0.294 2.589 3.605 1.00 94.12 84 ASP A N 1
ATOM 683 C CA . ASP A 1 84 ? 0.986 2.502 4.301 1.00 94.12 84 ASP A CA 1
ATOM 684 C C . ASP A 1 84 ? 1.029 3.587 5.379 1.00 94.12 84 ASP A C 1
ATOM 686 O O . ASP A 1 84 ? 0.835 4.769 5.073 1.00 94.12 84 ASP A O 1
ATOM 690 N N . ILE A 1 85 ? 1.172 3.177 6.639 1.00 95.56 85 ILE A N 1
ATOM 691 C CA . ILE A 1 85 ? 1.123 4.052 7.807 1.00 95.56 85 ILE A CA 1
ATOM 692 C C . ILE A 1 85 ? 2.488 4.055 8.486 1.00 95.56 85 ILE A C 1
ATOM 694 O O . ILE A 1 85 ? 2.849 3.100 9.178 1.00 95.56 85 ILE A O 1
ATOM 698 N N . ASP A 1 86 ? 3.215 5.157 8.343 1.00 95.44 86 ASP A N 1
ATOM 699 C CA . ASP A 1 86 ? 4.512 5.359 8.983 1.00 95.44 86 ASP A CA 1
ATOM 700 C C . ASP A 1 86 ? 4.336 5.984 10.368 1.00 95.44 86 ASP A C 1
ATOM 702 O O . ASP A 1 86 ? 3.646 6.994 10.533 1.00 95.44 86 ASP A O 1
ATOM 706 N N . PHE A 1 87 ? 4.972 5.407 11.390 1.00 96.62 87 PHE A N 1
ATOM 707 C CA . PHE A 1 87 ? 4.891 5.947 12.745 1.00 96.62 87 PHE A CA 1
ATOM 708 C C . PHE A 1 87 ? 5.867 7.102 12.946 1.00 96.62 87 PHE A C 1
ATOM 710 O O . PHE A 1 87 ? 7.059 7.003 12.655 1.00 96.62 87 PHE A O 1
ATOM 717 N N . ARG A 1 88 ? 5.359 8.200 13.508 1.00 96.19 88 ARG A N 1
ATOM 718 C CA . ARG A 1 88 ? 6.131 9.418 13.803 1.00 96.19 88 ARG A CA 1
ATOM 719 C C . ARG A 1 88 ? 6.544 9.520 15.268 1.00 96.19 88 ARG A C 1
ATOM 721 O O . ARG A 1 88 ? 7.452 10.277 15.611 1.00 96.19 88 ARG A O 1
ATOM 728 N N . ILE A 1 89 ? 5.917 8.724 16.131 1.00 95.44 89 ILE A N 1
ATOM 729 C CA . ILE A 1 89 ? 6.215 8.648 17.562 1.00 95.44 89 ILE A CA 1
ATOM 730 C C . ILE A 1 89 ? 6.908 7.336 17.926 1.00 95.44 89 ILE A C 1
ATOM 732 O O . ILE A 1 89 ? 6.700 6.300 17.304 1.00 95.44 89 ILE A O 1
ATOM 736 N N . LYS A 1 90 ? 7.705 7.358 19.001 1.00 93.44 90 LYS A N 1
ATOM 737 C CA . LYS A 1 90 ? 8.399 6.159 19.507 1.00 93.44 90 LYS A CA 1
ATOM 738 C C . LYS A 1 90 ? 7.448 5.131 20.120 1.00 93.44 90 LYS A C 1
ATOM 740 O O . LYS A 1 90 ? 7.753 3.942 20.130 1.00 93.44 90 LYS A O 1
ATOM 745 N N . ASN A 1 91 ? 6.322 5.583 20.673 1.00 94.88 91 ASN A N 1
ATOM 746 C CA . ASN A 1 91 ? 5.317 4.689 21.229 1.00 94.88 91 ASN A CA 1
ATOM 747 C C . ASN A 1 91 ? 4.419 4.155 20.105 1.00 94.88 91 ASN A C 1
ATOM 749 O O . ASN A 1 91 ? 3.359 4.703 19.820 1.00 94.88 91 ASN A O 1
ATOM 753 N N . HIS A 1 92 ? 4.862 3.076 19.461 1.00 94.50 92 HIS A N 1
ATOM 754 C CA . HIS A 1 92 ? 4.144 2.465 18.341 1.00 94.50 92 HIS A CA 1
ATOM 755 C C . HIS A 1 92 ? 2.738 1.982 18.725 1.00 94.50 92 HIS A C 1
ATOM 757 O O . HIS A 1 92 ? 1.837 2.039 17.897 1.00 94.50 92 HIS A O 1
ATOM 763 N N . GLN A 1 93 ? 2.535 1.535 19.968 1.00 94.88 93 GLN A N 1
ATOM 764 C CA . GLN A 1 93 ? 1.226 1.067 20.428 1.00 94.88 93 GLN A CA 1
ATOM 765 C C . GLN A 1 93 ? 0.200 2.206 20.431 1.00 94.88 93 GLN A C 1
ATOM 767 O O . GLN A 1 93 ? -0.905 2.042 19.925 1.00 94.88 93 GLN A O 1
ATOM 772 N N . GLN A 1 94 ? 0.612 3.386 20.900 1.00 95.94 94 GLN A N 1
ATOM 773 C CA . GLN A 1 94 ? -0.218 4.588 20.870 1.00 95.94 94 GLN A CA 1
ATOM 774 C C . GLN A 1 94 ? -0.583 4.998 19.435 1.00 95.94 94 GLN A C 1
ATOM 776 O O . GLN A 1 94 ? -1.728 5.354 19.179 1.00 95.94 94 GLN A O 1
ATOM 781 N N . ALA A 1 95 ? 0.359 4.916 18.487 1.00 96.62 95 ALA A N 1
ATOM 782 C CA . ALA A 1 95 ? 0.083 5.234 17.083 1.00 96.62 95 ALA A CA 1
ATOM 783 C C . ALA A 1 95 ? -0.932 4.260 16.456 1.00 96.62 95 ALA A C 1
ATOM 785 O O . ALA A 1 95 ? -1.818 4.682 15.716 1.00 96.62 95 ALA A O 1
ATOM 786 N N . ILE A 1 96 ? -0.831 2.966 16.781 1.00 96.50 96 ILE A N 1
ATOM 787 C CA . ILE A 1 96 ? -1.765 1.928 16.317 1.00 96.50 96 ILE A CA 1
ATOM 788 C C . ILE A 1 96 ? -3.173 2.183 16.852 1.00 96.50 96 ILE A C 1
ATOM 790 O O . ILE A 1 96 ? -4.129 2.149 16.081 1.00 96.50 96 ILE A O 1
ATOM 794 N N . GLU A 1 97 ? -3.303 2.422 18.158 1.00 96.06 97 GLU A N 1
ATOM 795 C CA . GLU A 1 97 ? -4.593 2.680 18.806 1.00 96.06 97 GLU A CA 1
ATOM 796 C C . GLU A 1 97 ? -5.245 3.937 18.231 1.00 96.06 97 GLU A C 1
ATOM 798 O O . GLU A 1 97 ? -6.393 3.881 17.793 1.00 96.06 97 GLU A O 1
ATOM 803 N N . LYS A 1 98 ? -4.472 5.021 18.099 1.00 96.69 98 LYS A N 1
ATOM 804 C CA . LYS A 1 98 ? -4.940 6.268 17.492 1.00 96.69 98 LYS A CA 1
ATOM 805 C C . LYS A 1 98 ? -5.447 6.055 16.064 1.00 96.69 98 LYS A C 1
ATOM 807 O O . LYS A 1 98 ? -6.547 6.488 15.735 1.00 96.69 98 LYS A O 1
ATOM 812 N N . PHE A 1 99 ? -4.679 5.357 15.224 1.00 97.06 99 PHE A N 1
ATOM 813 C CA . PHE A 1 99 ? -5.093 5.080 13.847 1.00 97.06 99 PHE A CA 1
ATOM 814 C C . PHE A 1 99 ? -6.349 4.202 13.778 1.00 97.06 99 PHE A C 1
ATOM 816 O O . PHE A 1 99 ? -7.209 4.438 12.932 1.00 97.06 99 PHE A O 1
ATOM 823 N N . ARG A 1 100 ? -6.483 3.206 14.668 1.00 96.00 100 ARG A N 1
ATOM 824 C CA . ARG A 1 100 ? -7.682 2.354 14.753 1.00 96.00 100 ARG A CA 1
ATOM 825 C C . ARG A 1 100 ? -8.933 3.152 15.110 1.00 96.00 100 ARG A C 1
ATOM 827 O O . ARG A 1 100 ? -9.980 2.905 14.517 1.00 96.00 100 ARG A O 1
ATOM 834 N N . GLU A 1 101 ? -8.820 4.095 16.040 1.00 95.69 101 GLU A N 1
ATOM 835 C CA . GLU A 1 101 ? -9.911 5.009 16.389 1.00 95.69 101 GLU A CA 1
ATOM 836 C C . GLU A 1 101 ? -10.283 5.898 15.195 1.00 95.69 101 GLU A C 1
ATOM 838 O O . GLU A 1 101 ? -11.445 5.952 14.800 1.00 95.69 101 GLU A O 1
ATOM 843 N N . ASP A 1 102 ? -9.290 6.516 14.554 1.00 96.50 102 ASP A N 1
ATOM 844 C CA . ASP A 1 102 ? -9.510 7.447 13.442 1.00 96.50 102 ASP A CA 1
ATOM 845 C C . ASP A 1 102 ? -10.121 6.778 12.200 1.00 96.50 102 ASP A C 1
ATOM 847 O O . ASP A 1 102 ? -10.989 7.341 11.522 1.00 96.50 102 ASP A O 1
ATOM 851 N N . ILE A 1 103 ? -9.683 5.557 11.877 1.00 96.25 103 ILE A N 1
ATOM 852 C CA . ILE A 1 103 ? -10.187 4.842 10.700 1.00 96.25 103 ILE A CA 1
ATOM 853 C C . ILE A 1 103 ? -11.586 4.256 10.918 1.00 96.25 103 ILE A C 1
ATOM 855 O O . ILE A 1 103 ? -12.315 4.077 9.938 1.00 96.25 103 ILE A O 1
ATOM 859 N N . ALA A 1 104 ? -11.995 4.012 12.168 1.00 94.25 104 ALA A N 1
ATOM 860 C CA . ALA A 1 104 ? -13.334 3.516 12.491 1.00 94.25 104 ALA A CA 1
ATOM 861 C C . ALA A 1 104 ? -14.444 4.512 12.094 1.00 94.25 104 ALA A C 1
ATOM 863 O O . ALA A 1 104 ? -15.528 4.097 11.689 1.00 94.25 104 ALA A O 1
ATOM 864 N N . ASP A 1 105 ? -14.155 5.818 12.098 1.00 91.88 105 ASP A N 1
ATOM 865 C CA . ASP A 1 105 ? -15.075 6.865 11.616 1.00 91.88 105 ASP A CA 1
ATOM 866 C C . ASP A 1 105 ? -15.129 6.973 10.074 1.00 91.88 105 ASP A C 1
ATOM 868 O O . ASP A 1 105 ? -15.984 7.655 9.472 1.00 91.88 105 ASP A O 1
ATOM 872 N N . CYS A 1 106 ? -14.188 6.311 9.401 1.00 95.75 106 CYS A N 1
ATOM 873 C CA . CYS A 1 106 ? -14.026 6.343 7.954 1.00 95.75 106 CYS A CA 1
ATOM 874 C C . CYS A 1 106 ? -14.628 5.112 7.271 1.00 95.75 106 CYS A C 1
ATOM 876 O O . CYS A 1 106 ? -15.213 5.255 6.190 1.00 95.75 106 CYS A O 1
ATOM 878 N N . LEU A 1 107 ? -14.464 3.934 7.877 1.00 96.75 107 LEU A N 1
ATOM 879 C CA . LEU A 1 107 ? -14.790 2.628 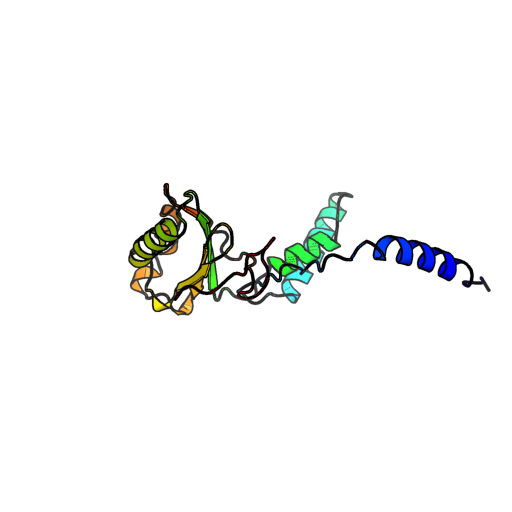7.311 1.00 96.75 107 LEU A CA 1
ATOM 880 C C . LEU A 1 107 ? -15.290 1.652 8.380 1.00 96.75 107 LEU A C 1
ATOM 882 O O . LEU A 1 107 ? -14.886 1.699 9.537 1.00 96.75 107 LEU A O 1
ATOM 886 N N . ASN A 1 108 ? -16.112 0.696 7.950 1.00 95.94 108 ASN A N 1
ATOM 887 C CA . ASN A 1 108 ? -16.553 -0.405 8.796 1.00 95.94 108 ASN A CA 1
ATOM 888 C C . ASN A 1 108 ? -15.389 -1.375 9.115 1.00 95.94 108 ASN A C 1
ATOM 890 O O . ASN A 1 108 ? -14.667 -1.752 8.191 1.00 95.94 108 ASN A O 1
ATOM 894 N N . PRO A 1 109 ? -15.242 -1.866 10.363 1.00 93.69 109 PRO A N 1
ATOM 895 C CA . PRO A 1 109 ? -14.121 -2.730 10.762 1.00 93.69 109 PRO A CA 1
ATOM 896 C C . PRO A 1 109 ? -13.944 -3.994 9.906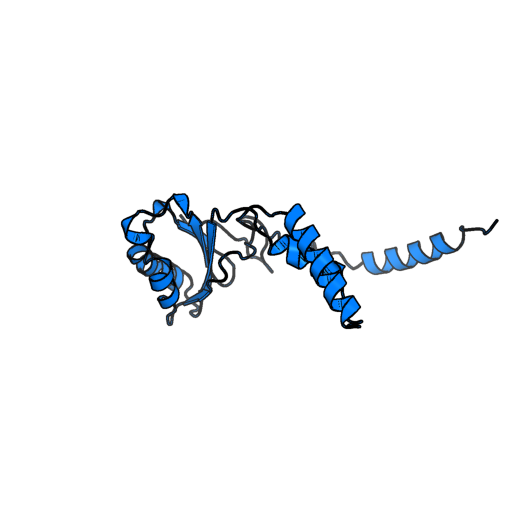 1.00 93.69 109 PRO A C 1
ATOM 898 O O . PRO A 1 109 ? -12.821 -4.379 9.600 1.00 93.69 109 PRO A O 1
ATOM 901 N N . ASP A 1 110 ? -15.042 -4.599 9.440 1.00 94.38 110 ASP A N 1
ATOM 902 C CA . ASP A 1 110 ? -15.040 -5.858 8.671 1.00 94.38 110 ASP A CA 1
ATOM 903 C C . ASP A 1 110 ? -14.341 -5.787 7.298 1.00 94.38 110 ASP A C 1
ATOM 905 O O . ASP A 1 110 ? -14.175 -6.809 6.618 1.00 94.38 110 ASP A O 1
ATOM 909 N N . CYS A 1 111 ? -13.996 -4.586 6.824 1.00 95.69 111 CYS A N 1
ATOM 910 C CA . CYS A 1 111 ? -13.237 -4.409 5.589 1.00 95.69 111 CYS A CA 1
ATOM 911 C C . CYS A 1 111 ? -11.748 -4.138 5.828 1.00 95.69 111 CYS A C 1
ATOM 913 O O . CYS A 1 111 ? -11.015 -4.032 4.848 1.00 95.69 111 CYS A O 1
ATOM 915 N N . LEU A 1 112 ? -11.301 -4.055 7.084 1.00 96.31 112 LEU A N 1
ATOM 916 C CA . LEU A 1 112 ? -9.940 -3.679 7.450 1.00 96.31 112 LEU A CA 1
ATOM 917 C C . LEU A 1 112 ? -9.128 -4.906 7.875 1.00 96.31 112 LEU A C 1
ATOM 919 O O . LEU A 1 112 ? -9.609 -5.806 8.560 1.00 96.31 112 LEU A O 1
ATOM 923 N N . THR A 1 113 ? -7.867 -4.955 7.468 1.00 95.25 113 THR A N 1
ATOM 924 C CA . THR A 1 113 ? -6.895 -5.939 7.953 1.00 95.25 113 THR A CA 1
ATOM 925 C C . THR A 1 113 ? -5.571 -5.238 8.196 1.00 95.25 113 THR A C 1
ATOM 927 O O . THR A 1 113 ? -5.031 -4.586 7.307 1.00 95.25 113 THR A O 1
ATOM 930 N N . PHE A 1 114 ? -5.046 -5.382 9.406 1.00 95.38 114 PHE A N 1
ATOM 931 C CA . PHE A 1 114 ? -3.884 -4.644 9.882 1.00 95.38 114 PHE A CA 1
ATOM 932 C C . PHE A 1 114 ? -2.648 -5.545 9.923 1.00 95.38 114 PHE A C 1
ATOM 934 O O . PHE A 1 114 ? -2.708 -6.651 10.458 1.00 95.38 114 PHE A O 1
ATOM 941 N N . ILE A 1 115 ? -1.521 -5.071 9.388 1.00 94.12 115 ILE A N 1
ATOM 942 C CA . ILE A 1 115 ? -0.238 -5.790 9.381 1.00 94.12 115 ILE A CA 1
ATOM 943 C C . ILE A 1 115 ? 0.837 -4.883 9.973 1.00 94.12 115 ILE A C 1
ATOM 945 O O . ILE A 1 115 ? 1.264 -3.917 9.337 1.00 94.12 115 ILE A O 1
ATOM 949 N N . LYS A 1 116 ? 1.303 -5.190 11.185 1.00 94.12 116 LYS A N 1
ATOM 950 C CA . LYS A 1 116 ? 2.401 -4.450 11.809 1.00 94.12 116 LYS A CA 1
ATOM 951 C C . LYS A 1 116 ? 3.694 -4.717 11.048 1.00 94.12 116 LYS A C 1
ATOM 953 O O . LYS A 1 116 ? 4.097 -5.868 10.900 1.00 94.12 116 LYS A O 1
ATOM 958 N N . THR A 1 117 ? 4.375 -3.654 10.636 1.00 92.62 117 THR A N 1
ATOM 959 C CA . THR A 1 117 ? 5.726 -3.704 10.054 1.00 92.62 117 THR A CA 1
ATOM 960 C C . THR A 1 117 ? 6.753 -3.191 11.055 1.00 92.62 117 THR A C 1
ATOM 962 O O . THR A 1 117 ? 6.386 -2.805 12.161 1.00 92.62 117 THR A O 1
ATOM 965 N N . ASN A 1 118 ? 8.045 -3.175 10.729 1.00 89.69 118 ASN A N 1
ATOM 966 C CA . ASN A 1 118 ? 9.047 -2.685 11.683 1.00 89.69 118 ASN A CA 1
ATOM 967 C C . ASN A 1 118 ? 8.817 -1.194 12.031 1.00 89.69 118 ASN A C 1
ATOM 969 O O . ASN A 1 118 ? 8.636 -0.831 13.194 1.00 89.69 118 ASN A O 1
ATOM 973 N N . GLY A 1 119 ? 8.736 -0.343 11.003 1.00 86.94 119 GLY A N 1
ATOM 974 C CA . GLY A 1 119 ? 8.608 1.115 11.141 1.00 86.94 119 GLY A CA 1
ATOM 975 C C . GLY A 1 119 ? 7.176 1.651 11.203 1.00 86.94 119 GLY A C 1
ATOM 976 O O . GLY A 1 119 ? 6.985 2.819 11.519 1.00 86.94 119 GLY A O 1
ATOM 977 N N . GLY A 1 120 ? 6.172 0.815 10.936 1.00 94.00 120 GLY A N 1
ATOM 978 C CA . GLY A 1 120 ? 4.815 1.302 10.729 1.00 94.00 120 GLY A CA 1
ATOM 979 C C . GLY A 1 120 ? 3.762 0.205 10.771 1.00 94.00 120 GLY A C 1
ATOM 980 O O . GLY A 1 120 ? 3.869 -0.760 11.545 1.00 94.00 120 GLY A O 1
ATOM 981 N N . LEU A 1 121 ? 2.740 0.370 9.943 1.00 94.62 121 LEU A N 1
ATOM 982 C CA . LEU A 1 121 ? 1.556 -0.468 9.855 1.00 94.62 121 LEU A CA 1
ATOM 983 C C . LEU A 1 121 ? 1.011 -0.412 8.426 1.00 94.62 121 LEU A C 1
ATOM 985 O O . LEU A 1 121 ? 0.796 0.670 7.905 1.00 94.62 121 LEU A O 1
ATOM 989 N N . HIS A 1 122 ? 0.713 -1.558 7.822 1.00 94.56 122 HIS A N 1
ATOM 990 C CA . HIS A 1 122 ? -0.162 -1.581 6.651 1.00 94.56 122 HIS A CA 1
ATOM 991 C C . HIS A 1 122 ? -1.605 -1.808 7.078 1.00 94.56 122 HIS A C 1
ATOM 993 O O . HIS A 1 122 ? -1.882 -2.627 7.962 1.00 94.56 122 HIS A O 1
ATOM 999 N N . CYS A 1 123 ? -2.527 -1.117 6.416 1.00 94.75 123 CYS A N 1
ATOM 1000 C CA . CYS A 1 123 ? -3.956 -1.366 6.529 1.00 94.75 123 CYS A CA 1
ATOM 1001 C C . CYS A 1 123 ? -4.520 -1.716 5.154 1.00 94.75 123 CYS A C 1
ATOM 1003 O O . CYS A 1 123 ? -4.626 -0.874 4.261 1.00 94.75 123 CYS A O 1
ATOM 1005 N N . LEU A 1 124 ? -4.889 -2.985 4.999 1.00 94.56 124 LEU A N 1
ATOM 1006 C CA . LEU A 1 124 ? -5.548 -3.496 3.813 1.00 94.56 124 LEU A CA 1
ATOM 1007 C C . LEU A 1 124 ? -7.051 -3.278 3.920 1.00 94.56 124 LEU A C 1
ATOM 1009 O O . LEU A 1 124 ? -7.710 -3.860 4.779 1.00 94.56 124 LEU A O 1
ATOM 1013 N N . ILE A 1 125 ? -7.592 -2.500 2.989 1.00 95.56 125 ILE A N 1
ATOM 1014 C CA . ILE A 1 125 ? -9.028 -2.278 2.847 1.00 95.56 125 ILE A CA 1
ATOM 1015 C C . ILE A 1 125 ? -9.560 -3.204 1.758 1.00 95.56 125 ILE A C 1
ATOM 1017 O O . ILE A 1 125 ? -9.229 -3.040 0.583 1.00 95.56 125 ILE A O 1
ATOM 1021 N N . LYS A 1 126 ? -10.425 -4.154 2.109 1.00 95.75 126 LYS A N 1
ATOM 1022 C CA . LYS A 1 126 ? -11.131 -4.998 1.139 1.00 95.75 126 LYS A CA 1
ATOM 1023 C C . LYS A 1 126 ? -12.300 -4.226 0.528 1.00 95.75 126 LYS A C 1
ATOM 1025 O O . LYS A 1 126 ? -13.328 -4.030 1.174 1.00 95.75 126 LYS A O 1
ATOM 1030 N N . LEU A 1 127 ? -12.155 -3.822 -0.732 1.00 95.25 127 LEU A N 1
ATOM 1031 C CA . LEU A 1 127 ? -13.064 -2.879 -1.392 1.00 95.25 127 LEU A CA 1
ATOM 1032 C C . LEU A 1 127 ? -14.512 -3.387 -1.472 1.00 95.25 127 LEU A C 1
ATOM 1034 O O . LEU A 1 127 ? -15.445 -2.625 -1.224 1.00 95.25 127 LEU A O 1
ATOM 1038 N N . ASP A 1 128 ? -14.701 -4.682 -1.727 1.00 95.62 128 ASP A N 1
ATOM 1039 C CA . ASP A 1 128 ? -16.032 -5.302 -1.821 1.00 95.62 128 ASP A CA 1
ATOM 1040 C C . ASP A 1 128 ? -16.773 -5.368 -0.471 1.00 95.62 128 ASP A C 1
ATOM 1042 O O . ASP A 1 128 ? -17.993 -5.519 -0.443 1.00 95.62 128 ASP A O 1
ATOM 1046 N N . ASN A 1 129 ? -16.051 -5.242 0.649 1.00 96.81 129 ASN A N 1
ATOM 1047 C CA . ASN A 1 129 ? -16.612 -5.282 2.001 1.00 96.81 129 ASN A CA 1
ATOM 1048 C C . ASN A 1 129 ? -16.961 -3.879 2.546 1.00 96.81 129 ASN A C 1
ATOM 1050 O O . ASN A 1 129 ? -17.431 -3.771 3.681 1.00 96.81 129 ASN A O 1
ATOM 1054 N N . ILE A 1 130 ? -16.729 -2.805 1.779 1.00 96.69 130 ILE A N 1
ATOM 1055 C CA . ILE A 1 130 ? -17.046 -1.438 2.212 1.00 96.69 130 ILE A CA 1
ATOM 1056 C C . ILE A 1 130 ? -18.565 -1.232 2.198 1.00 96.69 130 ILE A C 1
ATOM 1058 O O . ILE A 1 130 ? -19.216 -1.316 1.147 1.00 96.69 130 ILE A O 1
ATOM 1062 N N . GLN A 1 131 ? -19.130 -0.896 3.360 1.00 96.25 131 GLN A N 1
ATOM 1063 C CA . GLN A 1 131 ? -20.552 -0.581 3.485 1.00 96.25 131 GLN A CA 1
ATOM 1064 C C . GLN A 1 131 ? -20.930 0.659 2.662 1.00 96.25 131 GLN A C 1
ATOM 1066 O O . GLN A 1 131 ? -20.159 1.610 2.518 1.00 96.25 131 GLN A O 1
ATOM 1071 N N . LYS A 1 132 ? -22.150 0.654 2.108 1.00 95.12 132 LYS A N 1
ATOM 1072 C CA . LYS A 1 132 ? -22.623 1.653 1.130 1.00 95.12 132 LYS A CA 1
ATOM 1073 C C . LYS A 1 132 ? -22.515 3.098 1.622 1.00 95.12 132 LYS A C 1
ATOM 1075 O O . LYS A 1 132 ? -22.264 3.989 0.814 1.00 95.12 132 LYS A O 1
ATOM 1080 N N . GLU A 1 133 ? -22.689 3.324 2.919 1.00 95.12 133 GLU A N 1
ATOM 1081 C CA . GLU A 1 133 ? -22.571 4.639 3.555 1.00 95.12 133 GLU A CA 1
ATOM 1082 C C . GLU A 1 133 ? -21.163 5.244 3.465 1.00 95.12 133 GLU A C 1
ATOM 1084 O O . GLU A 1 133 ? -21.031 6.459 3.327 1.00 95.12 133 GLU A O 1
ATOM 1089 N N . HIS A 1 134 ? -20.117 4.415 3.426 1.00 95.19 134 HIS A N 1
ATOM 1090 C CA . HIS A 1 134 ? -18.730 4.877 3.342 1.00 95.19 134 HIS A CA 1
ATOM 1091 C C . HIS A 1 134 ? -18.200 4.963 1.903 1.00 95.19 134 HIS A C 1
ATOM 1093 O O . HIS A 1 134 ? -17.268 5.727 1.645 1.00 95.19 134 HIS A O 1
ATOM 1099 N N . GLN A 1 135 ? -18.793 4.237 0.943 1.00 92.75 135 GLN A N 1
ATOM 1100 C CA . GLN A 1 135 ? -18.247 4.037 -0.415 1.00 92.75 135 GLN A CA 1
ATOM 1101 C C . GLN A 1 135 ? -17.865 5.323 -1.165 1.00 92.75 135 GLN A C 1
ATOM 1103 O O . GLN A 1 135 ? -16.905 5.314 -1.932 1.00 92.75 135 GLN A O 1
ATOM 1108 N N . LYS A 1 136 ? -18.591 6.427 -0.954 1.00 93.81 136 LYS A N 1
ATOM 1109 C CA . LYS A 1 136 ? -18.335 7.699 -1.655 1.00 93.81 136 LYS A CA 1
ATOM 1110 C C . LYS A 1 136 ? -17.322 8.604 -0.956 1.00 93.81 136 LYS A C 1
ATOM 1112 O O . LYS A 1 136 ? -16.733 9.451 -1.616 1.00 93.81 136 LYS A O 1
ATOM 1117 N N . SER A 1 137 ? -17.151 8.462 0.357 1.00 94.44 137 SER A N 1
ATOM 1118 C CA . SER A 1 137 ? -16.398 9.420 1.177 1.00 94.44 137 SER A CA 1
ATOM 1119 C C . SER A 1 137 ? -15.124 8.854 1.790 1.00 94.44 137 SER A C 1
ATOM 1121 O O . SER A 1 137 ? -14.271 9.639 2.195 1.00 94.44 137 SER A O 1
ATOM 1123 N N . TRP A 1 138 ? -14.988 7.526 1.888 1.00 95.75 138 TRP A N 1
ATOM 1124 C CA . TRP A 1 138 ? -13.893 6.892 2.629 1.00 95.75 138 TRP A CA 1
ATOM 1125 C C . TRP A 1 138 ? -12.517 7.376 2.158 1.00 95.75 138 TRP A C 1
ATOM 1127 O O . TRP A 1 138 ? -11.698 7.754 2.984 1.00 95.75 138 TRP A O 1
ATOM 1137 N N . TYR A 1 139 ? -12.294 7.457 0.841 1.00 95.50 139 TYR A N 1
ATOM 1138 C CA . TYR A 1 139 ? -10.998 7.840 0.279 1.00 95.50 139 TYR A CA 1
ATOM 1139 C C . TYR A 1 139 ? -10.592 9.249 0.721 1.00 95.50 139 TYR A C 1
ATOM 1141 O O . TYR A 1 139 ? -9.476 9.469 1.183 1.00 95.50 139 TYR A O 1
ATOM 1149 N N . GLN A 1 140 ? -11.525 10.203 0.627 1.00 95.12 140 GLN A N 1
ATOM 1150 C CA . GLN A 1 140 ? -11.281 11.584 1.033 1.00 95.12 140 GLN A CA 1
ATOM 1151 C C . GLN A 1 140 ? -11.053 11.690 2.543 1.00 95.12 140 GLN A C 1
ATOM 1153 O O . GLN A 1 140 ? -10.125 12.379 2.957 1.00 95.12 140 GLN A O 1
ATOM 1158 N N . LYS A 1 141 ? -11.859 10.998 3.358 1.00 96.25 141 LYS A N 1
ATOM 1159 C CA . LYS A 1 141 ? -11.689 10.994 4.816 1.00 96.25 141 LYS A CA 1
ATOM 1160 C C . LYS A 1 141 ? -10.318 10.441 5.221 1.00 96.25 141 LYS A C 1
ATOM 1162 O O . LYS A 1 141 ? -9.605 11.094 5.970 1.00 96.25 141 LYS A O 1
ATOM 1167 N N . ILE A 1 142 ? -9.915 9.302 4.653 1.00 95.94 142 ILE A N 1
ATOM 1168 C CA . ILE A 1 142 ? -8.627 8.664 4.964 1.00 95.94 142 ILE A CA 1
ATOM 1169 C C . ILE A 1 142 ? -7.445 9.545 4.552 1.00 95.94 142 ILE A C 1
ATOM 1171 O O . ILE A 1 142 ? -6.479 9.656 5.301 1.00 95.94 142 ILE A O 1
ATOM 1175 N N . SER A 1 143 ? -7.535 10.238 3.411 1.00 94.19 143 SER A N 1
ATOM 1176 C CA . SER A 1 143 ? -6.467 11.141 2.952 1.00 94.19 143 SER A CA 1
ATOM 1177 C C . SER A 1 143 ? -6.172 12.308 3.906 1.00 94.19 143 SER A C 1
ATOM 1179 O O . SER A 1 143 ? -5.156 12.981 3.755 1.00 94.19 143 SER A O 1
ATOM 1181 N N . GLN A 1 144 ? -7.056 12.555 4.877 1.00 95.62 144 GLN A N 1
ATOM 1182 C CA . GLN A 1 144 ? -6.947 13.630 5.863 1.00 95.62 144 GLN A CA 1
ATOM 1183 C C . GLN A 1 144 ? -6.489 13.139 7.245 1.00 95.62 144 GLN A C 1
ATOM 1185 O O . GLN A 1 144 ? -6.377 13.957 8.151 1.00 95.62 144 GLN A O 1
ATOM 1190 N N . LEU A 1 145 ? -6.225 11.838 7.422 1.00 95.31 145 LEU A N 1
ATOM 1191 C CA . LEU A 1 145 ? -5.927 11.257 8.737 1.00 95.31 145 LEU A CA 1
ATOM 1192 C C . LEU A 1 145 ? -4.500 11.506 9.242 1.00 95.31 145 LEU A C 1
ATOM 1194 O O . LEU A 1 145 ? -4.247 11.324 10.425 1.00 95.31 145 LEU A O 1
ATOM 1198 N N . THR A 1 146 ? -3.562 11.922 8.387 1.00 95.38 146 THR A N 1
ATOM 1199 C CA . THR A 1 146 ? -2.176 12.193 8.808 1.00 95.38 146 THR A CA 1
ATOM 1200 C C . THR A 1 146 ? -2.121 13.184 9.976 1.00 95.38 146 THR A C 1
ATOM 1202 O O . THR A 1 146 ? -2.639 14.298 9.880 1.00 95.38 146 THR A O 1
ATOM 1205 N N . CYS A 1 147 ? -1.431 12.799 11.051 1.00 95.50 147 CYS A N 1
ATOM 1206 C CA . CYS A 1 147 ? -1.356 13.549 12.303 1.00 95.50 147 CYS A CA 1
ATOM 1207 C C . CYS A 1 147 ? 0.072 13.546 12.894 1.00 95.50 147 CYS A C 1
ATOM 1209 O O . CYS A 1 147 ? 1.065 13.342 12.182 1.00 95.50 147 CYS A O 1
ATOM 1211 N N . GLU A 1 148 ? 0.201 13.856 14.187 1.00 95.75 148 GLU A N 1
ATOM 1212 C CA . GLU A 1 148 ? 1.491 13.870 14.890 1.00 95.75 148 GLU A CA 1
ATOM 1213 C C . GLU A 1 148 ? 2.009 12.454 15.177 1.00 95.75 148 GLU A C 1
ATOM 1215 O O . GLU A 1 148 ? 3.219 12.235 15.187 1.00 95.75 148 GLU A O 1
ATOM 1220 N N . GLU A 1 149 ? 1.112 11.487 15.377 1.00 96.88 149 GLU A N 1
ATOM 1221 C CA . GLU A 1 149 ? 1.444 10.103 15.713 1.00 96.88 149 GLU A CA 1
ATOM 1222 C C . GLU A 1 149 ? 1.831 9.262 14.493 1.00 96.88 149 GLU A C 1
ATOM 1224 O O . GLU A 1 149 ? 2.688 8.375 14.603 1.00 96.88 149 GLU A O 1
ATOM 1229 N N . TYR A 1 150 ? 1.233 9.539 13.331 1.00 97.25 150 TYR A N 1
ATOM 1230 C CA . TYR A 1 150 ? 1.438 8.758 12.115 1.00 97.25 150 TYR A CA 1
ATOM 1231 C C . TYR A 1 150 ? 1.227 9.559 10.822 1.00 97.25 150 TYR A C 1
ATOM 1233 O O . TYR A 1 150 ? 0.587 10.612 10.795 1.00 97.25 150 TYR A O 1
ATOM 1241 N N . GLU A 1 151 ? 1.755 9.025 9.725 1.00 96.69 151 GLU A N 1
ATOM 1242 C CA . GLU A 1 151 ? 1.545 9.507 8.361 1.00 96.69 151 GLU A CA 1
ATOM 1243 C C . GLU A 1 151 ? 0.858 8.445 7.518 1.00 96.69 151 GLU A C 1
ATOM 1245 O O . GLU A 1 151 ? 1.275 7.294 7.539 1.00 96.69 151 GLU A O 1
ATOM 1250 N N . VAL A 1 152 ? -0.179 8.829 6.769 1.00 95.31 152 VAL A N 1
ATOM 1251 C CA . VAL A 1 152 ? -0.886 7.925 5.856 1.00 95.31 152 VAL A CA 1
ATOM 1252 C C . VAL A 1 152 ? -0.454 8.191 4.421 1.00 95.31 152 VAL A C 1
ATOM 1254 O O . VAL A 1 152 ? -0.689 9.273 3.879 1.00 95.31 152 VAL A O 1
ATOM 1257 N N . THR A 1 153 ? 0.091 7.165 3.773 1.00 93.75 153 THR A N 1
ATOM 1258 C CA . THR A 1 153 ? 0.437 7.177 2.350 1.00 93.75 153 THR A CA 1
ATOM 1259 C C . THR A 1 153 ? -0.554 6.331 1.549 1.00 93.75 153 THR A C 1
ATOM 1261 O O . THR A 1 153 ? -0.708 5.127 1.762 1.00 93.75 153 THR A O 1
ATOM 1264 N N . MET A 1 154 ? -1.226 6.962 0.579 1.00 91.06 154 MET A N 1
ATOM 1265 C CA . MET A 1 154 ? -2.285 6.354 -0.241 1.00 91.06 154 MET A CA 1
ATOM 1266 C C . MET A 1 154 ? -1.839 6.086 -1.689 1.00 91.06 154 MET A C 1
ATOM 1268 O O . MET A 1 154 ? -2.423 6.605 -2.639 1.00 91.06 154 MET A O 1
ATOM 1272 N N . ASN A 1 155 ? -0.821 5.247 -1.882 1.00 82.12 155 ASN A N 1
ATOM 1273 C CA . ASN A 1 155 ? -0.399 4.822 -3.230 1.00 82.12 155 ASN A CA 1
ATOM 1274 C C . ASN A 1 155 ? -1.360 3.785 -3.846 1.00 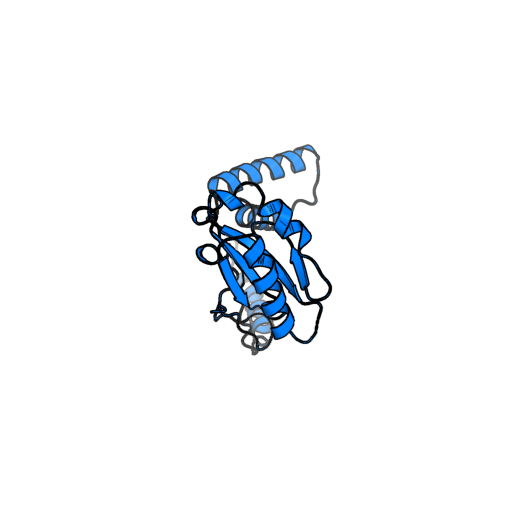82.12 155 ASN A C 1
ATOM 1276 O O . ASN A 1 155 ? -1.392 3.589 -5.062 1.00 82.12 155 ASN A O 1
ATOM 1280 N N . GLY A 1 156 ? -2.159 3.125 -3.001 1.00 72.44 156 GLY A N 1
ATOM 1281 C CA . GLY A 1 156 ? -3.259 2.238 -3.373 1.00 72.44 156 GLY A CA 1
ATOM 1282 C C . GLY A 1 156 ? -2.869 0.825 -3.796 1.00 72.44 156 GLY A C 1
ATOM 1283 O O . GLY A 1 156 ? -3.751 -0.031 -3.852 1.00 72.44 156 GLY A O 1
ATOM 1284 N N . ASP A 1 157 ? -1.595 0.560 -4.090 1.00 76.69 157 ASP A N 1
ATOM 1285 C CA . ASP A 1 157 ? -1.117 -0.773 -4.467 1.00 76.69 157 ASP A CA 1
ATOM 1286 C C . ASP A 1 157 ? 0.393 -0.922 -4.221 1.00 76.69 157 ASP A C 1
ATOM 1288 O O . ASP A 1 157 ? 1.194 -1.009 -5.154 1.00 76.69 157 ASP A O 1
ATOM 1292 N N . ASN A 1 158 ? 0.786 -0.898 -2.945 1.00 81.25 158 ASN A N 1
ATOM 1293 C CA . ASN A 1 158 ? 2.175 -1.106 -2.547 1.00 81.25 158 ASN A CA 1
ATOM 1294 C C . ASN A 1 158 ? 2.534 -2.596 -2.492 1.00 81.25 158 ASN A C 1
ATOM 1296 O O . ASN A 1 158 ? 1.687 -3.493 -2.569 1.00 81.25 158 ASN A O 1
ATOM 1300 N N . VAL A 1 159 ? 3.830 -2.854 -2.328 1.00 83.44 159 VAL A N 1
ATOM 1301 C CA . VAL A 1 159 ? 4.325 -4.186 -1.997 1.00 83.44 159 VAL A CA 1
ATOM 1302 C C . VAL A 1 159 ? 4.320 -4.343 -0.480 1.00 83.44 159 VAL A C 1
ATOM 1304 O O . VAL A 1 159 ? 4.892 -3.528 0.233 1.00 83.44 159 VAL A O 1
ATOM 1307 N N . LEU A 1 160 ? 3.680 -5.402 -0.007 1.00 85.81 160 LEU A N 1
ATOM 1308 C CA . LEU A 1 160 ? 3.485 -5.703 1.402 1.00 85.81 160 LEU A CA 1
ATOM 1309 C C . LEU A 1 160 ? 4.517 -6.707 1.895 1.00 85.81 160 LEU A C 1
ATOM 1311 O O . LEU A 1 160 ? 4.785 -7.693 1.197 1.00 85.81 160 LEU A O 1
ATOM 1315 N N . PRO A 1 161 ? 5.035 -6.545 3.117 1.00 84.50 161 PRO A N 1
ATOM 1316 C CA . PRO A 1 161 ? 5.857 -7.570 3.721 1.00 84.50 161 PRO A CA 1
ATOM 1317 C C . PRO A 1 161 ? 4.986 -8.764 4.124 1.00 84.50 161 PRO A C 1
ATOM 1319 O O . PRO A 1 161 ? 3.893 -8.613 4.674 1.00 84.50 161 PRO A O 1
ATOM 1322 N N . ILE A 1 162 ? 5.457 -9.973 3.819 1.00 83.62 162 ILE A N 1
ATOM 1323 C CA . ILE A 1 162 ? 4.737 -11.196 4.176 1.00 83.62 162 ILE A CA 1
ATOM 1324 C C . ILE A 1 162 ? 4.859 -11.416 5.686 1.00 83.62 162 ILE A C 1
ATOM 1326 O O . ILE A 1 162 ? 5.965 -11.495 6.225 1.00 83.62 162 ILE A O 1
ATOM 1330 N N . ALA A 1 163 ? 3.717 -11.529 6.365 1.00 84.81 163 ALA A N 1
ATOM 1331 C CA . ALA A 1 163 ? 3.682 -11.834 7.788 1.00 84.81 163 ALA A CA 1
ATOM 1332 C C . ALA A 1 163 ? 4.413 -13.156 8.084 1.00 84.81 163 ALA A C 1
ATOM 1334 O O . ALA A 1 163 ? 4.223 -14.153 7.386 1.00 84.81 163 ALA A O 1
ATOM 1335 N N . GLY A 1 164 ? 5.260 -13.159 9.113 1.00 81.19 164 GLY A N 1
ATOM 1336 C CA . GLY A 1 164 ? 6.115 -14.293 9.463 1.00 81.19 164 GLY A CA 1
ATOM 1337 C C . GLY A 1 164 ? 7.478 -14.320 8.756 1.00 81.19 164 GLY A C 1
ATOM 1338 O O . GLY A 1 164 ? 8.347 -15.086 9.175 1.00 81.19 164 GLY A O 1
ATOM 1339 N N . CYS A 1 165 ? 7.714 -13.486 7.738 1.00 83.69 165 CYS A N 1
ATOM 1340 C CA . CYS A 1 165 ? 9.022 -13.346 7.089 1.00 83.69 165 CYS A CA 1
ATOM 1341 C C . CYS A 1 165 ? 9.855 -12.222 7.722 1.00 83.69 165 CYS A C 1
ATOM 1343 O O . CYS A 1 165 ? 9.314 -11.293 8.299 1.00 83.69 165 CYS A O 1
ATOM 1345 N N . PHE A 1 166 ? 11.181 -12.254 7.597 1.00 81.88 166 PHE A N 1
ATOM 1346 C CA . PHE A 1 166 ? 12.011 -11.171 8.136 1.00 81.88 166 PHE A CA 1
ATOM 1347 C C . PHE A 1 166 ? 11.887 -9.882 7.310 1.00 81.88 166 PHE A C 1
ATOM 1349 O O . PHE A 1 166 ? 11.998 -9.898 6.081 1.00 81.88 166 PHE A O 1
ATOM 1356 N N . GLN A 1 167 ? 11.721 -8.752 7.997 1.00 80.50 167 GLN A N 1
ATOM 1357 C CA . GLN A 1 167 ? 11.798 -7.404 7.442 1.00 80.50 167 GLN A CA 1
ATOM 1358 C C . GLN A 1 167 ? 12.966 -6.657 8.100 1.00 80.50 167 GLN A C 1
ATOM 1360 O O . GLN A 1 167 ? 12.837 -6.090 9.183 1.00 80.50 167 GLN A O 1
ATOM 1365 N N . GLY A 1 168 ? 14.114 -6.629 7.423 1.00 76.50 168 GLY A N 1
ATOM 1366 C CA . GLY A 1 168 ? 15.338 -6.047 7.976 1.00 76.50 168 GLY A CA 1
ATOM 1367 C C . GLY A 1 168 ? 15.994 -6.971 9.003 1.00 76.50 168 GLY A C 1
ATOM 1368 O O . GLY A 1 168 ? 16.061 -8.180 8.788 1.00 76.50 168 GLY A O 1
ATOM 1369 N N . ILE A 1 169 ? 16.504 -6.392 10.091 1.00 75.31 169 ILE A N 1
ATOM 1370 C CA . ILE A 1 169 ? 17.184 -7.121 11.168 1.00 75.31 169 ILE A CA 1
ATOM 1371 C C . ILE A 1 169 ? 16.184 -7.332 12.310 1.00 75.31 169 ILE A C 1
ATOM 1373 O O . ILE A 1 169 ? 15.606 -6.366 12.801 1.00 75.31 169 ILE A O 1
ATOM 1377 N N . ASP A 1 170 ? 15.986 -8.589 12.708 1.00 82.38 170 ASP A N 1
ATOM 1378 C CA . ASP A 1 170 ? 15.249 -9.007 13.912 1.00 82.38 170 ASP A CA 1
ATOM 1379 C C . ASP A 1 170 ? 13.775 -8.579 14.023 1.00 82.38 170 ASP A C 1
ATOM 1381 O O . ASP A 1 170 ? 13.202 -8.588 15.112 1.00 82.38 170 ASP A O 1
ATOM 1385 N N . PHE A 1 171 ? 13.117 -8.268 12.906 1.00 87.31 171 PHE A N 1
ATOM 1386 C CA . PHE A 1 171 ? 11.679 -8.010 12.891 1.00 87.31 171 PHE A CA 1
ATOM 1387 C C . PHE A 1 171 ? 10.957 -8.929 11.909 1.00 87.31 171 PHE A C 1
ATOM 1389 O O . PHE A 1 171 ? 11.411 -9.133 10.784 1.00 87.31 171 PHE A O 1
ATOM 1396 N N . SER A 1 172 ? 9.806 -9.450 12.331 1.00 89.94 172 SER A N 1
ATOM 1397 C CA . SER A 1 172 ? 8.896 -10.226 11.493 1.00 89.94 172 SER A CA 1
ATOM 1398 C C . SER A 1 172 ? 7.514 -9.571 11.533 1.00 89.94 172 SER A C 1
ATOM 1400 O O . SER A 1 172 ? 6.980 -9.408 12.633 1.00 89.94 172 SER A O 1
ATOM 1402 N N . PRO A 1 173 ? 6.940 -9.148 10.390 1.00 92.12 173 PRO A N 1
ATOM 1403 C CA . PRO A 1 173 ? 5.601 -8.591 10.345 1.00 92.12 173 PRO A CA 1
ATOM 1404 C C . PRO A 1 173 ? 4.570 -9.598 10.826 1.00 92.12 173 PRO A C 1
ATOM 1406 O O . PRO A 1 173 ? 4.715 -10.808 10.637 1.00 92.12 173 PRO A O 1
ATOM 1409 N N . TYR A 1 174 ? 3.500 -9.085 11.412 1.00 92.19 174 TYR A N 1
ATOM 1410 C CA . TYR A 1 174 ? 2.417 -9.902 11.938 1.00 92.19 174 TYR A CA 1
ATOM 1411 C C . TYR A 1 174 ? 1.082 -9.180 11.792 1.00 92.19 174 TYR A C 1
ATOM 1413 O O . TYR A 1 174 ? 1.021 -7.950 11.748 1.00 92.19 174 TYR A O 1
ATOM 1421 N N . PHE A 1 175 ? 0.013 -9.963 11.686 1.00 93.56 175 PHE A N 1
ATOM 1422 C CA . PHE A 1 175 ? -1.342 -9.429 11.698 1.00 93.56 175 PHE A CA 1
ATOM 1423 C C . PHE A 1 175 ? -1.674 -8.901 13.092 1.00 93.56 175 PHE A C 1
ATOM 1425 O O . PHE A 1 175 ? -1.317 -9.528 14.089 1.00 93.56 175 PHE A O 1
ATOM 1432 N N . LEU A 1 176 ? -2.330 -7.746 13.152 1.00 91.56 176 LEU A N 1
ATOM 1433 C CA . LEU A 1 176 ? -2.896 -7.232 14.394 1.00 91.56 176 LEU A CA 1
ATOM 1434 C C . LEU A 1 176 ? -4.362 -7.653 14.478 1.00 91.56 176 LEU A C 1
ATOM 1436 O O . LEU A 1 176 ? -5.126 -7.334 13.565 1.00 91.56 176 LEU A O 1
ATOM 1440 N N . ASP A 1 177 ? -4.725 -8.308 15.580 1.00 78.19 177 ASP A N 1
ATOM 1441 C CA . ASP A 1 177 ? -6.104 -8.698 15.908 1.00 78.19 177 ASP A CA 1
ATOM 1442 C C . ASP A 1 177 ? -6.981 -7.495 16.280 1.00 78.19 177 ASP A C 1
ATOM 1444 O O . ASP A 1 177 ? -6.460 -6.523 16.885 1.00 78.19 177 ASP A O 1
#

Sequence (177 aa):
GYDYSCINHFCRRKSRQSFQNIKEVGFLPTMTTPNPRDLHNASLFLMKEISEKLIRKDNAINPHTLALNLIQTTTSRKIFFDLDIDFRIKNHQQAIEKFREDIADCLNPDCLTFIKTNGGLHCLIKLDNIQKEHQKSWYQKISQLTCEEYEVTMNGDNVLPIAGCFQGIDFSPYFLD

Foldseek 3Di:
DDDPVVVVVVVVVVVVVVPVPPPDPPFDQDWAWPADFDLPVLVVVLVVVVVVCVVVVPPPDDSVVSSVVSRQPHGPDQQKFKKWKFFLDPPQVVLVVLVVVQLVVQFPPVQWWWKDDPGGIMIIGGLVPTDPVNNPCNVVSQCPSDDNGIDIDGPGIDIGGDAPGDDPPPDGMDIDD

Secondary structure (DSSP, 8-state):
----TTHHHHHHHHHHHTTTT--S--PPP-EE-SSPB-HHHHHHHHHHHHHHHHHTT-----HHHHHHHHHHH-BS--SEEEEEEEE-SS-HHHHHHHHHHHHHTTS-GGGEEEEE-SSEEEEEEEGGG--TTTTTTHHHHHTT---SSEEEEEEESPPEEPTTS--SSS---EEE-